Protein AF-A0AA38CPW0-F1 (afdb_monomer)

Structure (mmCIF, N/CA/C/O backbone):
data_AF-A0AA38CPW0-F1
#
_entry.id   AF-A0AA38CPW0-F1
#
loop_
_atom_site.group_PDB
_atom_site.id
_atom_site.type_symbol
_atom_site.label_atom_id
_atom_site.label_alt_id
_atom_site.label_comp_id
_atom_site.label_asym_id
_atom_site.label_entity_id
_atom_site.label_seq_id
_atom_site.pdbx_PDB_ins_code
_atom_site.Cartn_x
_atom_site.Cartn_y
_atom_site.Cartn_z
_atom_site.occupancy
_atom_site.B_iso_or_equiv
_atom_site.auth_seq_id
_atom_site.auth_comp_id
_atom_site.auth_asym_id
_atom_site.auth_atom_id
_atom_site.pdbx_PDB_model_num
ATOM 1 N N . PHE A 1 1 ? 14.739 30.170 -10.663 1.00 40.91 1 PHE A N 1
ATOM 2 C CA . PHE A 1 1 ? 13.780 29.071 -10.875 1.00 40.91 1 PHE A CA 1
ATOM 3 C C . PHE A 1 1 ? 12.393 29.643 -10.679 1.00 40.91 1 PHE A C 1
ATOM 5 O O . PHE A 1 1 ? 12.121 30.150 -9.601 1.00 40.91 1 PHE A O 1
ATOM 12 N N . ILE A 1 2 ? 11.573 29.658 -11.727 1.00 40.62 2 ILE A N 1
ATOM 13 C CA . ILE A 1 2 ? 10.147 29.972 -11.606 1.00 40.62 2 ILE A CA 1
ATOM 14 C C . ILE A 1 2 ? 9.480 28.642 -11.232 1.00 40.62 2 ILE A C 1
ATOM 16 O O . ILE A 1 2 ? 9.666 27.679 -11.981 1.00 40.62 2 ILE A O 1
ATOM 20 N N . PRO A 1 3 ? 8.814 28.525 -10.072 1.00 37.69 3 PRO A N 1
ATOM 21 C CA . PRO A 1 3 ? 8.118 27.295 -9.720 1.00 37.69 3 P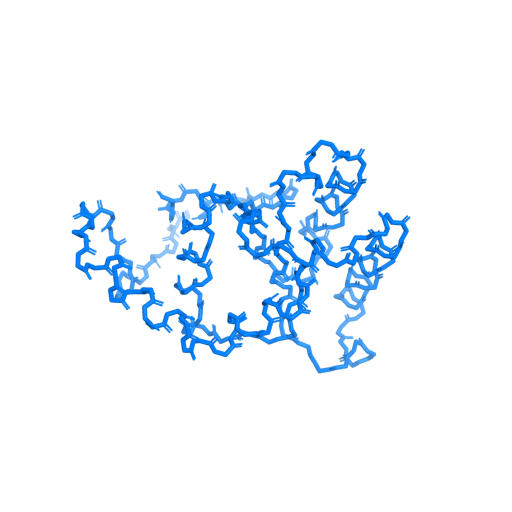RO A CA 1
ATOM 22 C C . PRO A 1 3 ? 6.971 27.059 -10.721 1.00 37.69 3 PRO A C 1
ATOM 24 O O . PRO A 1 3 ? 6.306 28.024 -11.106 1.00 37.69 3 PRO A O 1
ATOM 27 N N . PRO A 1 4 ? 6.752 25.818 -11.194 1.00 54.62 4 PRO A N 1
ATOM 28 C CA . PRO A 1 4 ? 5.624 25.515 -12.069 1.00 54.62 4 PRO A CA 1
ATOM 29 C C . PRO A 1 4 ? 4.301 25.773 -11.334 1.00 54.62 4 PRO A C 1
ATOM 31 O O . PRO A 1 4 ? 4.177 25.460 -10.152 1.00 54.62 4 PRO A O 1
ATOM 34 N N . GLY A 1 5 ? 3.332 26.372 -12.030 1.00 40.75 5 GLY A N 1
ATOM 35 C CA . GLY A 1 5 ? 2.001 26.648 -11.488 1.00 40.75 5 GLY A CA 1
ATOM 36 C C . GLY A 1 5 ? 1.147 25.383 -11.390 1.00 40.75 5 GLY A C 1
ATOM 37 O O . GLY A 1 5 ? 1.218 24.517 -12.261 1.00 40.75 5 GLY A O 1
ATOM 38 N N . MET A 1 6 ? 0.347 25.293 -10.328 1.00 49.88 6 MET A N 1
ATOM 39 C CA . MET A 1 6 ? -0.735 24.317 -10.185 1.00 49.88 6 MET A CA 1
ATOM 40 C C . MET A 1 6 ? -1.950 24.782 -11.002 1.00 49.88 6 MET A C 1
ATOM 42 O O . MET A 1 6 ? -2.280 25.967 -11.002 1.00 49.88 6 MET A O 1
ATOM 46 N N . ASP A 1 7 ? -2.603 23.858 -11.709 1.00 43.78 7 ASP A N 1
ATOM 47 C CA . ASP A 1 7 ? -3.906 24.099 -12.333 1.00 43.78 7 ASP A CA 1
ATOM 48 C C . ASP A 1 7 ? -4.992 23.890 -11.264 1.00 43.78 7 ASP A C 1
ATOM 50 O O . ASP A 1 7 ? -5.238 22.768 -10.821 1.00 43.78 7 ASP A O 1
ATOM 54 N N . PHE A 1 8 ? -5.594 24.987 -10.797 1.00 41.44 8 PHE A N 1
ATOM 55 C CA . PHE A 1 8 ? -6.550 25.008 -9.681 1.00 41.44 8 PHE A CA 1
ATOM 56 C C . PHE A 1 8 ? -7.961 24.550 -10.063 1.00 41.44 8 PHE A C 1
ATOM 58 O O . PHE A 1 8 ? -8.867 24.620 -9.238 1.00 41.44 8 PHE A O 1
ATOM 65 N N . SER A 1 9 ? -8.166 24.057 -11.284 1.00 40.88 9 SER A N 1
ATOM 66 C CA . SER A 1 9 ? -9.498 23.686 -11.770 1.00 40.88 9 SER A CA 1
ATOM 67 C C . SER A 1 9 ? -10.167 22.564 -10.953 1.00 40.88 9 SER A C 1
ATOM 69 O O . SER A 1 9 ? -11.385 22.439 -11.002 1.00 40.88 9 SER A O 1
ATOM 71 N N . ASN A 1 10 ? -9.395 21.785 -10.176 1.00 40.31 10 ASN A N 1
ATOM 72 C CA . ASN A 1 10 ? -9.883 20.649 -9.377 1.00 40.31 10 ASN A CA 1
ATOM 73 C C . ASN A 1 10 ? -9.470 20.687 -7.889 1.00 40.31 10 ASN A C 1
ATOM 75 O O . ASN A 1 10 ? -9.668 19.700 -7.182 1.00 40.31 10 ASN A O 1
ATOM 79 N N . VAL A 1 11 ? -8.867 21.781 -7.407 1.00 31.88 11 VAL A N 1
ATOM 80 C CA . VAL A 1 11 ? -8.465 21.902 -5.995 1.00 31.88 11 VAL A CA 1
ATOM 81 C C . VAL A 1 11 ? -9.640 22.474 -5.211 1.00 31.88 11 VAL A C 1
ATOM 83 O O . VAL A 1 11 ? -9.886 23.679 -5.236 1.00 31.88 11 VAL A O 1
ATOM 86 N N . ILE A 1 12 ? -10.374 21.606 -4.518 1.00 38.75 12 ILE A N 1
ATOM 87 C CA . ILE A 1 12 ? -11.341 22.038 -3.510 1.00 38.75 12 ILE A CA 1
ATOM 88 C C . ILE A 1 12 ? -10.522 22.440 -2.284 1.00 38.75 12 ILE A C 1
ATOM 90 O O . ILE A 1 12 ? -10.007 21.592 -1.560 1.00 38.75 12 ILE A O 1
ATOM 94 N N . VAL A 1 13 ? -10.349 23.750 -2.098 1.00 33.50 13 VAL A N 1
ATOM 95 C CA . VAL A 1 13 ? -9.889 24.314 -0.826 1.00 33.50 13 VAL A CA 1
ATOM 96 C C . VAL A 1 13 ? -10.881 23.868 0.241 1.00 33.50 13 VAL A C 1
ATOM 98 O O . VAL A 1 13 ? -12.088 23.918 0.011 1.00 33.50 13 VAL A O 1
ATOM 101 N N . GLN A 1 14 ? -10.360 23.406 1.375 1.00 41.12 14 GLN A N 1
ATOM 102 C CA . GLN A 1 14 ? -11.123 22.989 2.544 1.00 41.12 14 GLN A CA 1
ATOM 103 C C . GLN A 1 14 ? -11.942 24.172 3.094 1.00 41.12 14 GLN A C 1
ATOM 105 O O . GLN A 1 14 ? -11.543 24.848 4.037 1.00 41.12 14 GLN A O 1
ATOM 110 N N . GLU A 1 15 ? -13.084 24.454 2.476 1.00 33.22 15 GLU A N 1
ATOM 111 C CA . GLU A 1 15 ? -14.210 25.095 3.142 1.00 33.22 15 GLU A CA 1
ATOM 112 C C . GLU A 1 15 ? -14.914 24.022 3.977 1.00 33.22 15 GLU A C 1
ATOM 114 O O . GLU A 1 15 ? -14.880 22.841 3.626 1.00 33.22 15 GLU A O 1
ATOM 119 N N . GLU A 1 16 ? -15.478 24.410 5.121 1.00 37.16 16 GLU A N 1
ATOM 120 C CA . GLU A 1 16 ? -16.211 23.522 6.028 1.00 37.16 16 GLU A CA 1
ATOM 121 C C . GLU A 1 16 ? -17.257 22.705 5.250 1.00 37.16 16 GLU A C 1
ATOM 123 O O . GLU A 1 16 ? -18.357 23.178 4.976 1.00 37.16 16 GLU A O 1
ATOM 128 N N . SER A 1 17 ? -16.896 21.474 4.872 1.00 41.66 17 SER A N 1
ATOM 129 C CA . SER A 1 17 ? -17.772 20.556 4.149 1.00 41.66 17 SER A CA 1
ATOM 130 C C . SER A 1 17 ? -19.011 20.310 4.993 1.00 41.66 17 SER A C 1
ATOM 132 O O . SER A 1 17 ? -18.904 19.828 6.128 1.00 41.66 17 SER A O 1
ATOM 134 N N . THR A 1 18 ? -20.177 20.639 4.454 1.00 46.09 18 THR A N 1
ATOM 135 C CA . THR A 1 18 ? -21.438 20.422 5.155 1.00 46.09 18 THR A CA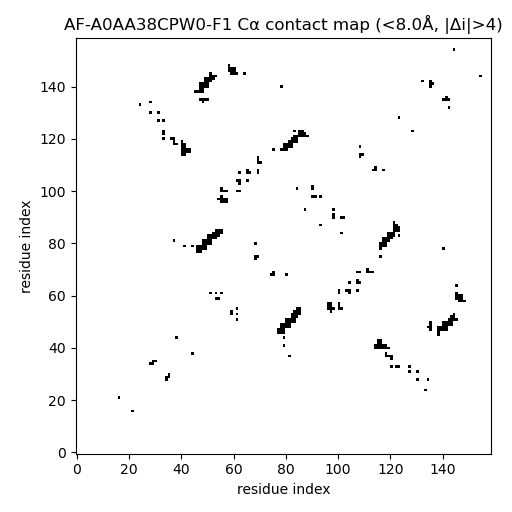 1
ATOM 136 C C . THR A 1 18 ? -21.705 18.915 5.284 1.00 46.09 18 THR A C 1
ATOM 138 O O . THR A 1 18 ? -21.143 18.104 4.542 1.00 46.09 18 THR A O 1
ATOM 141 N N . ASN A 1 19 ? -22.551 18.498 6.235 1.00 53.06 19 ASN A N 1
ATOM 142 C CA . ASN A 1 19 ? -22.924 17.079 6.373 1.00 53.06 19 ASN A CA 1
ATOM 143 C C . ASN A 1 19 ? -23.480 16.496 5.057 1.00 53.06 19 ASN A C 1
ATOM 145 O O . ASN A 1 19 ? -23.219 15.332 4.755 1.00 53.06 19 ASN A O 1
ATOM 149 N N . ASP A 1 20 ? -24.159 17.317 4.251 1.00 53.81 20 ASP A N 1
ATOM 150 C CA . ASP A 1 20 ? -24.732 16.922 2.960 1.00 53.81 20 ASP A CA 1
ATOM 151 C C . ASP A 1 20 ? -23.651 16.619 1.900 1.00 53.81 20 ASP A C 1
ATOM 153 O O . ASP A 1 20 ? -23.812 15.704 1.086 1.00 53.81 20 ASP A O 1
ATOM 157 N N . ASP A 1 21 ? -22.511 17.319 1.927 1.00 56.88 21 ASP A N 1
ATOM 158 C CA . ASP A 1 21 ? -21.386 17.074 1.011 1.00 56.88 21 ASP A CA 1
ATOM 159 C C . ASP A 1 21 ? -20.684 15.745 1.328 1.00 56.88 21 ASP A C 1
ATOM 161 O O . ASP A 1 21 ? -20.323 14.970 0.436 1.00 56.88 21 ASP A O 1
ATOM 165 N N . LEU A 1 22 ? -20.534 15.439 2.620 1.00 55.16 22 LEU A N 1
ATOM 166 C CA . LEU A 1 22 ? -19.932 14.193 3.099 1.00 55.16 22 LEU A CA 1
ATOM 167 C C . LEU A 1 22 ? -20.815 12.973 2.804 1.00 55.16 22 LEU A C 1
ATOM 169 O O . LEU A 1 22 ? -20.280 11.912 2.437 1.00 55.16 22 LEU A O 1
ATOM 173 N N . GLU A 1 23 ? -22.138 13.123 2.937 1.00 58.50 23 GLU A N 1
ATOM 174 C CA . GLU A 1 23 ? -23.129 12.096 2.600 1.00 58.50 23 GLU A CA 1
ATOM 175 C C . GLU A 1 23 ? -23.188 11.837 1.089 1.00 58.50 23 GLU A C 1
ATOM 177 O O . GLU A 1 23 ? -23.074 10.680 0.674 1.00 58.50 23 GLU A O 1
ATOM 182 N N . ASN A 1 24 ? -23.231 12.869 0.244 1.00 60.56 24 ASN A N 1
ATOM 183 C CA . ASN A 1 24 ? -23.197 12.695 -1.215 1.00 60.56 24 ASN A CA 1
ATOM 184 C C . ASN A 1 24 ? -21.893 12.047 -1.699 1.00 60.56 24 ASN A C 1
ATOM 186 O O . ASN A 1 24 ? -21.919 11.082 -2.469 1.00 60.56 24 ASN A O 1
ATOM 190 N N . ALA A 1 25 ? -20.751 12.479 -1.159 1.00 60.06 25 ALA A N 1
ATOM 191 C CA . ALA A 1 25 ? -19.472 11.829 -1.424 1.00 60.06 25 ALA A CA 1
ATOM 192 C C . ALA A 1 25 ? -19.441 10.376 -0.913 1.00 60.06 25 ALA A C 1
ATOM 194 O O . ALA A 1 25 ? -18.559 9.608 -1.281 1.00 60.06 25 ALA A O 1
ATOM 195 N N . SER A 1 26 ? -20.323 9.973 0.015 1.00 60.34 26 SER A N 1
ATOM 196 C CA . SER A 1 26 ? -20.359 8.599 0.554 1.00 60.34 26 SER A CA 1
ATOM 197 C C . SER A 1 26 ? -21.113 7.657 -0.364 1.00 60.34 26 SER A C 1
ATOM 199 O O . SER A 1 26 ? -20.634 6.552 -0.615 1.00 60.34 26 SER A O 1
ATOM 201 N N . ALA A 1 27 ? -22.216 8.141 -0.933 1.00 64.38 27 ALA A N 1
ATOM 202 C CA . ALA A 1 27 ? -22.949 7.441 -1.971 1.00 64.38 27 ALA A CA 1
ATOM 203 C C . ALA A 1 27 ? -22.066 7.243 -3.213 1.00 64.38 27 ALA A C 1
ATOM 205 O O . ALA A 1 27 ? -21.898 6.111 -3.660 1.00 64.38 27 ALA A O 1
ATOM 206 N N . GLN A 1 28 ? -21.400 8.302 -3.690 1.00 66.81 28 GLN A N 1
ATOM 207 C CA . GLN A 1 28 ? -20.500 8.216 -4.850 1.00 66.81 28 GLN A CA 1
ATOM 208 C C . GLN A 1 28 ? -19.317 7.267 -4.623 1.00 66.81 28 GLN A C 1
ATOM 210 O O . GLN A 1 28 ? -18.997 6.458 -5.490 1.00 66.81 28 GLN A O 1
ATOM 215 N N . LEU A 1 29 ? -18.707 7.296 -3.435 1.00 67.81 29 LEU A N 1
ATOM 216 C CA . LEU A 1 29 ? -17.628 6.370 -3.089 1.00 67.81 29 LEU A CA 1
ATOM 217 C C . LEU A 1 29 ? -18.065 4.908 -3.076 1.00 67.81 29 LEU A C 1
ATOM 219 O O . LEU A 1 29 ? -17.298 4.041 -3.492 1.00 67.81 29 LEU A O 1
ATOM 223 N N . SER A 1 30 ? -19.283 4.623 -2.607 1.00 66.00 30 SER A N 1
ATOM 224 C CA . SER A 1 30 ? -19.820 3.259 -2.610 1.00 66.00 30 SER A CA 1
ATOM 225 C C . SER A 1 30 ? -19.984 2.687 -4.023 1.00 66.00 30 SER A C 1
ATOM 227 O O . SER A 1 30 ? -19.899 1.473 -4.201 1.00 66.00 30 SER A O 1
ATOM 229 N N . GLU A 1 31 ? -20.140 3.557 -5.024 1.00 70.75 31 GLU A N 1
ATOM 230 C CA . GLU A 1 31 ? -20.249 3.197 -6.439 1.00 70.75 31 GLU A CA 1
ATOM 231 C C . GLU A 1 31 ? -18.894 3.189 -7.170 1.00 70.75 31 GLU A C 1
ATOM 233 O O . GLU A 1 31 ? -18.808 2.709 -8.303 1.00 70.75 31 GLU A O 1
ATOM 238 N N . SER A 1 32 ? -17.820 3.676 -6.536 1.00 79.06 32 SER A N 1
ATOM 239 C CA . SER A 1 32 ? -16.483 3.716 -7.129 1.00 79.06 32 SER A CA 1
ATOM 240 C C . SER A 1 32 ? -15.919 2.294 -7.288 1.00 79.06 32 SER A C 1
ATOM 242 O O . SER A 1 32 ? -15.739 1.582 -6.291 1.00 79.06 32 SER A O 1
ATOM 244 N N . PRO A 1 33 ? -15.568 1.850 -8.513 1.00 82.25 33 PRO A N 1
ATOM 245 C CA . PRO A 1 33 ? -14.997 0.519 -8.738 1.00 82.25 33 PRO A CA 1
ATOM 246 C C . PRO A 1 33 ? -13.717 0.273 -7.930 1.00 82.25 33 PRO A C 1
ATOM 248 O O . PRO A 1 33 ? -13.480 -0.838 -7.456 1.00 82.25 33 PRO A O 1
ATOM 251 N N . LEU A 1 34 ? -12.923 1.328 -7.713 1.00 85.75 34 LEU A N 1
ATOM 252 C CA . LEU A 1 34 ? -11.702 1.275 -6.916 1.00 85.75 34 LEU A CA 1
ATOM 253 C C . LEU A 1 34 ? -11.987 0.926 -5.451 1.00 85.75 34 LEU A C 1
ATOM 255 O O . LEU A 1 34 ? -11.204 0.213 -4.817 1.00 85.75 34 LEU A O 1
ATOM 259 N N . TRP A 1 35 ? -13.103 1.413 -4.905 1.00 85.38 35 TRP A N 1
ATOM 260 C CA . TRP A 1 35 ? -13.499 1.087 -3.543 1.00 85.38 35 TRP A CA 1
ATOM 261 C C . TRP A 1 35 ? -13.871 -0.388 -3.429 1.00 85.38 35 TRP A C 1
ATOM 263 O O . TRP A 1 35 ? -13.339 -1.077 -2.564 1.00 85.38 35 TRP A O 1
ATOM 273 N N . GLY A 1 36 ? -14.663 -0.911 -4.369 1.00 86.62 36 GLY A N 1
ATOM 274 C CA . GLY A 1 36 ? -14.971 -2.343 -4.442 1.00 86.62 36 GLY A CA 1
ATOM 275 C C . GLY A 1 36 ? -13.718 -3.225 -4.523 1.00 86.62 36 GLY A C 1
ATOM 276 O O . GLY A 1 36 ? -13.599 -4.201 -3.778 1.00 86.62 36 GLY A O 1
ATOM 277 N N . GLU A 1 37 ? -12.746 -2.850 -5.362 1.00 87.69 37 GLU A N 1
ATOM 278 C CA . GLU A 1 37 ? -11.445 -3.528 -5.423 1.00 87.69 37 GLU A CA 1
ATOM 279 C C . GLU A 1 37 ? -10.669 -3.423 -4.110 1.00 87.69 37 GLU A C 1
ATOM 281 O O . GLU A 1 37 ? -10.046 -4.385 -3.692 1.00 87.69 37 GLU A O 1
ATOM 286 N N . THR A 1 38 ? -10.694 -2.277 -3.434 1.00 87.81 38 THR A N 1
ATOM 287 C CA . THR A 1 38 ? -9.984 -2.092 -2.160 1.00 87.81 38 THR A CA 1
ATOM 288 C C . THR A 1 38 ? -10.580 -2.972 -1.063 1.00 87.81 38 THR A C 1
ATOM 290 O O . THR A 1 38 ? -9.843 -3.631 -0.328 1.00 87.81 38 THR A O 1
ATOM 293 N N . LEU A 1 39 ? -11.910 -3.028 -0.977 1.00 88.88 39 LEU A N 1
ATOM 294 C CA . LEU A 1 39 ? -12.631 -3.800 0.033 1.00 88.88 39 LEU A CA 1
ATOM 295 C C . LEU A 1 39 ? -12.370 -5.306 -0.082 1.00 88.88 39 LEU A C 1
ATOM 297 O O . LEU A 1 39 ? -12.336 -5.985 0.939 1.00 88.88 39 LEU A O 1
ATOM 301 N N . CYS A 1 40 ? -12.132 -5.835 -1.288 1.00 91.00 40 CYS A N 1
ATOM 302 C CA . CYS A 1 40 ? -11.900 -7.272 -1.470 1.00 91.00 40 CYS A CA 1
ATOM 303 C C . CYS A 1 40 ? -10.585 -7.768 -0.839 1.00 91.00 40 CYS A C 1
ATOM 305 O O . CYS A 1 40 ? -10.436 -8.966 -0.600 1.00 91.00 40 CYS A O 1
ATOM 307 N N . PHE A 1 41 ? -9.654 -6.859 -0.526 1.00 93.75 41 PHE A N 1
ATOM 308 C CA . PHE A 1 41 ? -8.411 -7.181 0.177 1.00 93.75 41 PHE A CA 1
ATOM 309 C C . PHE A 1 41 ? -8.544 -7.180 1.701 1.00 93.75 41 PHE A C 1
ATOM 311 O O . PHE A 1 41 ? -7.648 -7.700 2.365 1.00 93.75 41 PHE A O 1
ATOM 318 N N . LEU A 1 42 ? -9.581 -6.553 2.266 1.00 94.19 42 LEU A N 1
ATOM 319 C CA . LEU A 1 42 ? -9.624 -6.184 3.681 1.00 94.19 42 LEU A CA 1
ATOM 320 C C . LEU A 1 42 ? -10.640 -7.026 4.459 1.00 94.19 42 LEU A C 1
ATOM 322 O O . LEU A 1 42 ? -11.818 -7.076 4.124 1.00 94.19 42 LEU A O 1
ATOM 326 N N . ASN A 1 43 ? -10.199 -7.619 5.570 1.00 94.88 43 ASN A N 1
ATOM 327 C CA . ASN A 1 43 ? -11.067 -8.391 6.465 1.00 94.88 43 ASN A CA 1
ATOM 328 C C . ASN A 1 43 ? -11.971 -7.493 7.321 1.00 94.88 43 ASN A C 1
ATOM 330 O O . ASN A 1 43 ? -13.071 -7.890 7.696 1.00 94.88 43 ASN A O 1
ATOM 334 N N . ASN A 1 44 ? -11.491 -6.301 7.685 1.00 92.06 44 ASN A N 1
ATOM 335 C CA . ASN A 1 44 ? -12.245 -5.338 8.481 1.00 92.06 44 ASN A CA 1
ATOM 336 C C . ASN A 1 44 ? -12.108 -3.944 7.875 1.00 92.06 44 ASN A C 1
ATOM 338 O O . ASN A 1 44 ? -11.126 -3.243 8.106 1.00 92.06 44 ASN A O 1
ATOM 342 N N . THR A 1 45 ? -13.124 -3.542 7.125 1.00 89.62 45 THR A N 1
ATOM 343 C CA . THR A 1 45 ? -13.169 -2.289 6.366 1.00 89.62 45 THR A CA 1
ATOM 344 C C . THR A 1 45 ? -13.500 -1.077 7.241 1.00 89.62 45 THR A C 1
ATOM 346 O O . THR A 1 45 ? -13.425 0.051 6.770 1.00 89.62 45 THR A O 1
ATOM 349 N N . SER A 1 46 ? -13.844 -1.298 8.515 1.00 88.69 46 SER A N 1
ATOM 350 C CA . SER A 1 46 ? -14.143 -0.242 9.489 1.00 88.69 46 SER A CA 1
ATOM 351 C C . SER A 1 46 ? -12.898 0.309 10.186 1.00 88.69 46 SER A C 1
ATOM 353 O O . SER A 1 46 ? -12.998 1.314 10.889 1.00 88.69 46 SER A O 1
ATOM 355 N N . LYS A 1 47 ? -11.737 -0.349 10.050 1.00 92.25 47 LYS A N 1
ATOM 356 C CA . LYS A 1 47 ? -10.465 0.189 10.553 1.00 92.25 47 LYS A CA 1
ATOM 357 C C . LYS A 1 47 ? -10.039 1.406 9.719 1.00 92.25 47 LYS A C 1
ATOM 359 O O . LYS A 1 47 ? -10.282 1.397 8.506 1.00 92.25 47 LYS A O 1
ATOM 364 N N . PRO A 1 48 ? -9.360 2.400 10.317 1.00 92.69 48 PRO A N 1
ATOM 365 C CA . PRO A 1 48 ? -8.787 3.490 9.546 1.00 92.69 48 PRO A CA 1
ATOM 366 C C . PRO A 1 48 ? -7.765 2.988 8.520 1.00 92.69 48 PRO A C 1
ATOM 368 O O . PRO A 1 48 ? -7.155 1.925 8.670 1.00 92.69 48 PRO A O 1
ATOM 371 N N . ILE A 1 49 ? -7.647 3.718 7.409 1.00 92.62 49 ILE A N 1
ATOM 372 C CA . ILE A 1 49 ? -6.759 3.366 6.299 1.00 92.62 49 ILE A CA 1
ATOM 373 C C . ILE A 1 49 ? -5.546 4.290 6.298 1.00 92.62 49 ILE A C 1
ATOM 375 O O . ILE A 1 49 ? -5.648 5.499 6.093 1.00 92.62 49 ILE A O 1
ATOM 379 N N . ILE A 1 50 ? -4.365 3.704 6.442 1.00 93.62 50 ILE A N 1
ATOM 380 C CA . ILE A 1 50 ? -3.113 4.367 6.099 1.00 93.62 50 ILE A CA 1
ATOM 381 C C . ILE A 1 50 ? -2.975 4.305 4.581 1.00 93.62 50 ILE A C 1
ATOM 383 O O . ILE A 1 50 ? -2.826 3.226 4.011 1.00 93.62 50 ILE A O 1
ATOM 387 N N . LEU A 1 51 ? -3.035 5.451 3.916 1.00 92.75 51 LEU A N 1
ATOM 388 C CA . LEU A 1 51 ? -2.976 5.543 2.464 1.00 92.75 51 LEU A CA 1
ATOM 389 C C . LEU A 1 51 ? -1.571 5.931 2.004 1.00 92.75 51 LEU A C 1
ATOM 391 O O . LEU A 1 51 ? -1.012 6.925 2.462 1.00 92.75 51 LEU A O 1
ATOM 395 N N . ALA A 1 52 ? -1.034 5.193 1.035 1.00 92.25 52 ALA A N 1
ATOM 396 C CA . ALA A 1 52 ? 0.175 5.561 0.316 1.00 92.25 52 ALA A CA 1
ATOM 397 C C . ALA A 1 52 ? -0.048 5.479 -1.201 1.00 92.25 52 ALA A C 1
ATOM 399 O O . ALA A 1 52 ? -0.261 4.402 -1.762 1.00 92.25 52 ALA A O 1
ATOM 400 N N . LEU A 1 53 ? 0.033 6.632 -1.866 1.00 90.38 53 LEU A N 1
ATOM 401 C CA . LEU A 1 53 ? -0.131 6.788 -3.312 1.00 90.38 53 LEU A CA 1
ATOM 402 C C . LEU A 1 53 ? 1.211 7.182 -3.933 1.00 90.38 53 LEU A C 1
ATOM 404 O O . LEU A 1 53 ? 1.698 8.294 -3.741 1.00 90.38 53 LEU A O 1
ATOM 408 N N . ALA A 1 54 ? 1.840 6.269 -4.670 1.00 87.94 54 ALA A N 1
ATOM 409 C CA . ALA A 1 54 ? 3.077 6.561 -5.386 1.00 87.94 54 ALA A CA 1
ATOM 410 C C . ALA A 1 54 ? 3.330 5.543 -6.496 1.00 87.94 54 ALA A C 1
ATOM 412 O O . ALA A 1 54 ? 3.013 4.368 -6.360 1.00 87.94 54 ALA A O 1
ATOM 413 N N . ARG A 1 55 ? 4.007 5.950 -7.573 1.00 88.19 55 ARG A N 1
ATOM 414 C CA . ARG A 1 55 ? 4.512 4.980 -8.557 1.00 88.19 55 ARG A CA 1
ATOM 415 C C . ARG A 1 55 ? 5.491 4.001 -7.886 1.00 88.19 55 ARG A C 1
ATOM 417 O O . ARG A 1 55 ? 6.224 4.416 -6.982 1.00 88.19 55 ARG A O 1
ATOM 424 N N . PRO A 1 56 ? 5.559 2.740 -8.347 1.00 87.62 56 PRO A N 1
ATOM 425 C CA . PRO A 1 56 ? 6.519 1.766 -7.854 1.00 87.62 56 PRO A CA 1
ATOM 426 C C . PRO A 1 56 ? 7.893 2.130 -8.419 1.00 87.62 56 PRO A C 1
ATOM 428 O O . PRO A 1 56 ? 8.311 1.654 -9.470 1.00 87.62 56 PRO A O 1
ATOM 431 N N . ASP A 1 57 ? 8.571 3.051 -7.747 1.00 89.25 57 ASP A N 1
ATOM 432 C CA . ASP A 1 57 ? 9.889 3.563 -8.105 1.00 89.25 57 ASP A CA 1
ATOM 433 C C . ASP A 1 57 ? 10.827 3.371 -6.904 1.00 89.25 57 ASP A C 1
ATOM 435 O O . ASP A 1 57 ? 10.419 3.672 -5.782 1.00 89.25 57 ASP A O 1
ATOM 439 N N . PRO A 1 58 ? 12.073 2.897 -7.088 1.00 83.88 58 PRO A N 1
ATOM 440 C CA . PRO A 1 58 ? 13.017 2.706 -5.986 1.00 83.88 58 PRO A CA 1
ATOM 441 C C . PRO A 1 58 ? 13.295 3.958 -5.136 1.00 83.88 58 PRO A C 1
ATOM 443 O O . PRO A 1 58 ? 13.719 3.826 -3.992 1.00 83.88 58 PRO A O 1
ATOM 446 N N . LYS A 1 59 ? 13.074 5.167 -5.671 1.00 81.25 59 LYS A N 1
ATOM 447 C CA . LYS A 1 59 ? 13.208 6.442 -4.941 1.00 81.25 59 LYS A CA 1
ATOM 448 C C . LYS A 1 59 ? 12.040 6.703 -3.983 1.00 81.25 59 LYS A C 1
ATOM 450 O O . LYS A 1 59 ? 12.135 7.563 -3.104 1.00 81.25 59 LYS A O 1
ATOM 455 N N . LYS A 1 60 ? 10.926 5.992 -4.162 1.00 80.38 60 LYS A N 1
ATOM 456 C CA . LYS A 1 60 ? 9.773 5.991 -3.262 1.00 80.38 60 LYS A CA 1
ATOM 457 C C . LYS A 1 60 ? 9.971 4.833 -2.278 1.00 80.38 60 LYS A C 1
ATOM 459 O O . LYS A 1 60 ? 10.072 3.682 -2.692 1.00 80.38 60 LYS A O 1
ATOM 464 N N . ASN A 1 61 ? 10.031 5.092 -0.970 1.00 81.69 61 ASN A N 1
ATOM 465 C CA . ASN A 1 61 ? 10.355 4.046 0.013 1.00 81.69 61 ASN A CA 1
ATOM 466 C C . ASN A 1 61 ? 9.148 3.173 0.383 1.00 81.69 61 ASN A C 1
ATOM 468 O O . ASN A 1 61 ? 8.893 2.916 1.562 1.00 81.69 61 ASN A O 1
ATOM 472 N N . MET A 1 62 ? 8.401 2.686 -0.608 1.00 88.94 62 MET A N 1
ATOM 473 C CA . MET A 1 62 ? 7.186 1.911 -0.353 1.00 88.94 62 MET A CA 1
ATOM 474 C C . MET A 1 62 ? 7.482 0.619 0.414 1.00 88.94 62 MET A C 1
ATOM 476 O O . MET A 1 62 ? 6.769 0.247 1.341 1.00 88.94 62 MET A O 1
ATOM 480 N N . THR A 1 63 ? 8.610 -0.025 0.112 1.00 92.94 63 THR A N 1
ATOM 481 C CA . THR A 1 63 ? 9.064 -1.221 0.831 1.00 92.94 63 THR A CA 1
ATOM 482 C C . THR A 1 63 ? 9.331 -0.956 2.311 1.00 92.94 63 THR A C 1
ATOM 484 O O . THR A 1 63 ? 9.100 -1.830 3.140 1.00 92.94 63 THR A O 1
ATOM 487 N N . THR A 1 64 ? 9.813 0.240 2.661 1.00 92.31 64 THR A N 1
ATOM 488 C CA . THR A 1 64 ? 10.087 0.606 4.057 1.00 92.31 64 THR A CA 1
ATOM 489 C C . THR A 1 64 ? 8.791 0.816 4.826 1.00 92.31 64 THR A C 1
ATOM 491 O O . THR A 1 64 ? 8.693 0.353 5.958 1.00 92.31 64 THR A O 1
ATOM 494 N N . LEU A 1 65 ? 7.783 1.436 4.202 1.00 93.31 65 LEU A N 1
ATOM 495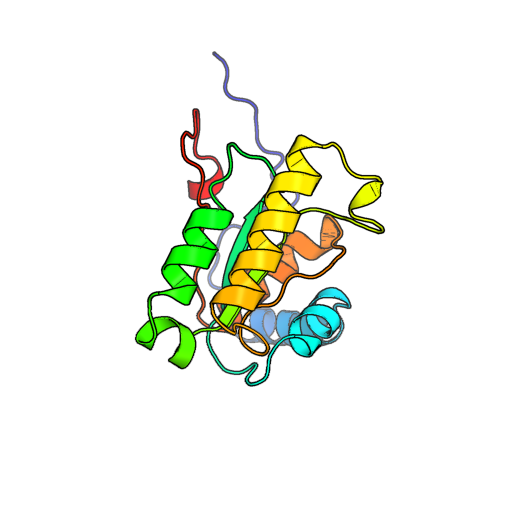 C CA . LEU A 1 65 ? 6.456 1.587 4.799 1.00 93.31 65 LEU A CA 1
ATOM 496 C C . LEU A 1 65 ? 5.830 0.223 5.112 1.00 93.31 65 LEU A C 1
ATOM 498 O O . LEU A 1 65 ? 5.427 -0.019 6.245 1.00 93.31 65 LEU A O 1
ATOM 502 N N . VAL A 1 66 ? 5.819 -0.691 4.137 1.00 96.19 66 VAL A N 1
ATOM 503 C CA . VAL A 1 66 ? 5.255 -2.039 4.324 1.00 96.19 66 VAL A CA 1
ATOM 504 C C . VAL A 1 66 ? 6.014 -2.808 5.402 1.00 96.19 66 VAL A C 1
ATOM 506 O O . VAL A 1 66 ? 5.404 -3.481 6.227 1.00 96.19 66 VAL A O 1
ATOM 509 N N . LYS A 1 67 ? 7.344 -2.671 5.447 1.00 95.94 67 LYS A N 1
ATOM 510 C CA . LYS A 1 67 ? 8.166 -3.269 6.501 1.00 95.94 67 LYS A CA 1
ATOM 511 C C . LYS A 1 67 ? 7.805 -2.723 7.888 1.00 95.94 67 LYS A C 1
ATOM 513 O O . LYS A 1 67 ? 7.582 -3.508 8.801 1.00 95.94 67 LYS A O 1
ATOM 518 N N . ALA A 1 68 ? 7.722 -1.401 8.037 1.00 94.19 68 ALA A N 1
ATOM 519 C CA . ALA A 1 68 ? 7.385 -0.759 9.306 1.00 94.19 68 ALA A CA 1
ATOM 520 C C . ALA A 1 68 ? 5.972 -1.134 9.783 1.00 94.19 68 ALA A C 1
ATOM 522 O O . ALA A 1 68 ? 5.774 -1.418 10.964 1.00 94.19 68 ALA A O 1
ATOM 523 N N . PHE A 1 69 ? 5.008 -1.195 8.858 1.00 95.62 69 PHE A N 1
ATOM 524 C CA . PHE A 1 69 ? 3.659 -1.679 9.142 1.00 95.62 69 PHE A CA 1
ATOM 525 C C . PHE A 1 69 ? 3.679 -3.146 9.592 1.00 95.62 69 PHE A C 1
ATOM 527 O O . PHE A 1 69 ? 3.138 -3.477 10.645 1.00 95.62 69 PHE A O 1
ATOM 534 N N . GLY A 1 70 ? 4.385 -4.004 8.850 1.00 96.00 70 GLY A N 1
ATOM 535 C CA . GLY A 1 70 ? 4.512 -5.433 9.134 1.00 96.00 70 GLY A CA 1
ATOM 536 C C . GLY A 1 70 ? 5.158 -5.763 10.481 1.00 96.00 70 GLY A C 1
ATOM 537 O O . GLY A 1 70 ? 4.762 -6.725 11.139 1.00 96.00 70 GLY A O 1
ATOM 538 N N . GLU A 1 71 ? 6.122 -4.950 10.917 1.00 96.31 71 GLU A N 1
ATOM 539 C CA . GLU A 1 71 ? 6.839 -5.115 12.188 1.00 96.31 71 GLU A CA 1
ATOM 540 C C . GLU A 1 71 ? 6.044 -4.595 13.399 1.00 96.31 71 GLU A C 1
ATOM 542 O O . GLU A 1 71 ? 6.279 -5.025 14.531 1.00 96.31 71 GLU A O 1
ATOM 547 N N . CYS A 1 72 ? 5.066 -3.709 13.189 1.00 94.88 72 CYS A N 1
ATOM 548 C CA . CYS A 1 72 ? 4.285 -3.107 14.264 1.00 94.88 72 CYS A CA 1
ATOM 549 C C . CYS A 1 72 ? 2.930 -3.806 14.458 1.00 94.88 72 CYS A C 1
ATOM 551 O O . CYS A 1 72 ? 1.900 -3.368 13.950 1.00 94.88 72 CYS A O 1
ATOM 553 N N . ASN A 1 73 ? 2.893 -4.848 15.296 1.00 92.56 73 ASN A N 1
ATOM 554 C CA . ASN A 1 73 ? 1.654 -5.579 15.617 1.00 92.56 73 ASN A CA 1
ATOM 555 C C . ASN A 1 73 ? 0.513 -4.692 16.137 1.00 92.56 73 ASN A C 1
ATOM 557 O O . ASN A 1 73 ? -0.657 -5.013 15.940 1.00 92.56 73 ASN A O 1
ATOM 561 N N .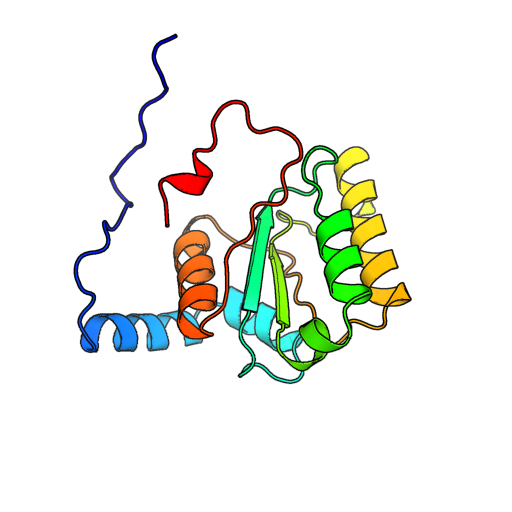 LYS A 1 74 ? 0.835 -3.594 16.831 1.00 92.81 74 LYS A N 1
ATOM 562 C CA . LYS A 1 74 ? -0.177 -2.637 17.290 1.00 92.81 74 LYS A CA 1
ATOM 563 C C . LYS A 1 74 ? -0.833 -1.929 16.103 1.00 92.81 74 LYS A C 1
ATOM 565 O O . LYS A 1 74 ? -2.048 -1.792 16.104 1.00 92.81 74 LYS A O 1
ATOM 570 N N . LEU A 1 75 ? -0.045 -1.531 15.104 1.00 90.88 75 LEU A N 1
ATOM 571 C CA . LEU A 1 75 ? -0.540 -0.837 13.918 1.00 90.88 75 LEU A CA 1
ATOM 572 C C . LEU A 1 75 ? -1.415 -1.761 13.067 1.00 90.88 75 LEU A C 1
ATOM 574 O O . LEU A 1 75 ? -2.549 -1.405 12.792 1.00 90.88 75 LEU A O 1
ATOM 578 N N . LYS A 1 76 ? -0.962 -2.993 12.795 1.00 92.56 76 LYS A N 1
ATOM 579 C CA . LYS A 1 76 ? -1.743 -4.023 12.075 1.00 92.56 76 LYS A CA 1
ATOM 580 C C . LYS A 1 76 ? -3.129 -4.286 12.680 1.00 92.56 76 LYS A C 1
ATOM 582 O O . LYS A 1 76 ? -4.144 -4.441 12.001 1.00 92.56 76 LYS A O 1
ATOM 587 N N . LYS A 1 77 ? -3.194 -4.307 14.015 1.00 92.50 77 LYS A N 1
ATOM 588 C CA . LYS A 1 77 ? -4.452 -4.531 14.740 1.00 92.50 77 LYS A CA 1
ATOM 589 C C . LYS A 1 77 ? -5.421 -3.360 14.636 1.00 92.50 77 LYS A C 1
ATOM 591 O O . LYS A 1 77 ? -6.624 -3.604 14.646 1.00 92.50 77 LYS A O 1
ATOM 596 N N . LEU A 1 78 ? -4.912 -2.134 14.577 1.00 93.12 78 LEU A N 1
ATOM 597 C CA . LEU A 1 78 ? -5.727 -0.921 14.616 1.00 93.12 78 LEU A CA 1
ATOM 598 C C . LEU A 1 78 ? -6.099 -0.423 13.221 1.00 93.12 78 LEU A C 1
ATOM 600 O O . LEU A 1 78 ? -7.212 0.048 13.043 1.00 93.12 78 LEU A O 1
ATOM 604 N N . GLU A 1 79 ? -5.211 -0.603 12.248 1.00 95.25 79 GLU A N 1
ATOM 605 C CA . GLU A 1 79 ? -5.247 0.081 10.959 1.00 95.25 79 GLU A CA 1
ATOM 606 C C . GLU A 1 79 ? -5.167 -0.904 9.790 1.00 95.25 79 GLU A C 1
ATOM 608 O O . GLU A 1 79 ? -4.595 -1.990 9.912 1.00 95.25 79 GLU A O 1
ATOM 613 N N . ASN A 1 80 ? -5.698 -0.494 8.642 1.00 96.50 80 ASN A N 1
ATOM 614 C CA . ASN A 1 80 ? -5.425 -1.098 7.341 1.00 96.50 80 ASN A CA 1
ATOM 615 C C . ASN A 1 80 ? -4.380 -0.264 6.588 1.00 96.50 80 ASN A C 1
ATOM 617 O O . ASN A 1 80 ? -4.192 0.920 6.865 1.00 96.50 80 ASN A O 1
ATOM 621 N N . LEU A 1 81 ? -3.732 -0.856 5.587 1.00 96.12 81 LEU A N 1
ATOM 622 C CA . LEU A 1 81 ? -2.788 -0.160 4.710 1.00 96.12 81 LEU A CA 1
ATOM 623 C C . LEU A 1 81 ? -3.252 -0.258 3.253 1.00 96.12 81 LEU A C 1
ATOM 625 O O . LEU A 1 81 ? -3.413 -1.349 2.721 1.00 96.12 81 LEU A O 1
ATOM 629 N N . MET A 1 82 ? -3.429 0.877 2.583 1.00 95.31 82 MET A N 1
ATOM 630 C CA . MET A 1 82 ? -3.804 0.947 1.171 1.00 95.31 82 MET A CA 1
ATOM 631 C C . MET A 1 82 ? -2.643 1.495 0.343 1.00 95.31 82 MET A C 1
ATOM 633 O O . MET A 1 82 ? -2.163 2.604 0.572 1.00 95.31 82 MET A O 1
ATOM 637 N N . LEU A 1 83 ? -2.195 0.708 -0.632 1.00 95.31 83 LEU A N 1
ATOM 638 C CA . LEU A 1 83 ? -1.032 0.981 -1.469 1.00 95.31 83 LEU A CA 1
ATOM 639 C C . LEU A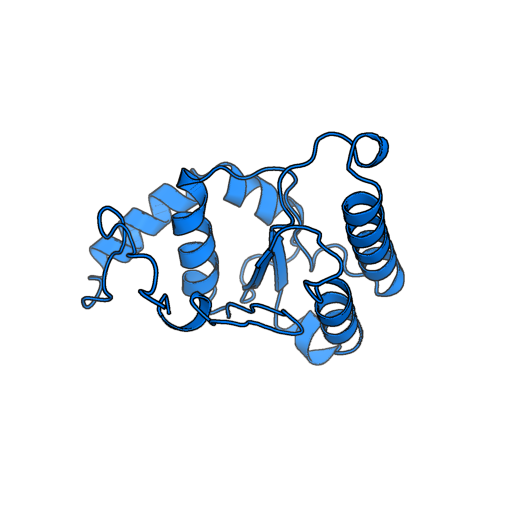 1 83 ? -1.463 1.166 -2.927 1.00 95.31 83 LEU A C 1
ATOM 641 O O . LEU A 1 83 ? -1.604 0.193 -3.671 1.00 95.31 83 LEU A O 1
ATOM 645 N N . ILE A 1 84 ? -1.614 2.413 -3.370 1.00 93.31 84 ILE A N 1
ATOM 646 C CA . ILE A 1 84 ? -1.847 2.710 -4.787 1.00 93.31 84 ILE A CA 1
ATOM 647 C C . ILE A 1 84 ? -0.495 2.859 -5.487 1.00 93.31 84 ILE A C 1
ATOM 649 O O . ILE A 1 84 ? 0.157 3.904 -5.431 1.00 93.31 84 ILE A O 1
ATOM 653 N N . MET A 1 85 ? -0.061 1.771 -6.130 1.00 91.94 85 MET A N 1
ATOM 654 C CA . MET A 1 85 ? 1.285 1.606 -6.691 1.00 91.94 85 MET A CA 1
ATOM 655 C C . MET A 1 85 ? 1.318 1.646 -8.221 1.00 91.94 85 MET A C 1
ATOM 657 O O . MET A 1 85 ? 1.894 0.764 -8.862 1.00 91.94 85 MET A O 1
ATOM 661 N N . GLY A 1 86 ? 0.711 2.671 -8.821 1.00 88.31 86 GLY A N 1
ATOM 662 C CA . GLY A 1 86 ? 0.583 2.754 -10.278 1.00 88.31 86 GLY A CA 1
ATOM 663 C C . GLY A 1 86 ? -0.324 1.665 -10.867 1.00 88.31 86 GLY A C 1
ATOM 664 O O . GLY A 1 86 ? -0.888 0.847 -10.142 1.00 88.31 86 GLY A O 1
ATOM 665 N N . ASN A 1 87 ? -0.455 1.667 -12.194 1.00 92.00 87 ASN A N 1
ATOM 666 C CA . ASN A 1 87 ? -1.293 0.709 -12.913 1.00 92.00 87 ASN A CA 1
ATOM 667 C C . ASN A 1 87 ? -0.462 -0.470 -13.421 1.00 92.00 87 ASN A C 1
ATOM 669 O O . ASN A 1 87 ? 0.662 -0.275 -13.893 1.00 92.00 87 ASN A O 1
ATOM 673 N N . ARG A 1 88 ? -1.014 -1.682 -13.324 1.00 93.75 88 ARG A N 1
ATOM 674 C CA . ARG A 1 88 ? -0.355 -2.910 -13.786 1.00 93.75 88 ARG A CA 1
ATOM 675 C C . ARG A 1 88 ? -1.363 -3.963 -14.234 1.00 93.75 88 ARG A C 1
ATOM 677 O O . ARG A 1 88 ? -2.304 -4.253 -13.505 1.00 93.75 88 ARG A O 1
ATOM 684 N N . ASP A 1 89 ? -1.079 -4.615 -15.352 1.00 94.06 89 ASP A N 1
ATOM 685 C CA . ASP A 1 89 ? -1.781 -5.833 -15.771 1.00 94.06 89 ASP A CA 1
ATOM 686 C C . ASP A 1 89 ? -0.966 -7.068 -15.365 1.00 94.06 89 ASP A C 1
ATOM 688 O O . ASP A 1 89 ? -1.428 -7.913 -14.585 1.00 94.06 89 ASP A O 1
ATOM 692 N N . ASP A 1 90 ? 0.291 -7.080 -15.817 1.00 94.31 90 ASP A N 1
ATOM 693 C CA . ASP A 1 90 ? 1.297 -8.121 -15.624 1.00 94.31 90 ASP A CA 1
ATOM 694 C C . ASP A 1 90 ? 2.611 -7.501 -15.114 1.00 94.31 90 ASP A C 1
ATOM 696 O O . ASP A 1 90 ? 3.097 -6.510 -15.663 1.00 94.31 90 ASP A O 1
ATOM 700 N N . ILE A 1 91 ? 3.178 -8.079 -14.051 1.00 93.56 91 ILE A N 1
ATOM 701 C CA . ILE A 1 91 ? 4.423 -7.612 -13.423 1.00 93.56 91 ILE A CA 1
ATOM 702 C C . ILE A 1 91 ? 5.619 -7.864 -14.346 1.00 93.56 91 ILE A C 1
ATOM 704 O O . ILE A 1 91 ? 6.538 -7.044 -14.378 1.00 93.56 91 ILE A O 1
ATOM 708 N N . ASP A 1 92 ? 5.583 -8.940 -15.134 1.00 94.00 92 ASP A N 1
ATOM 709 C CA . ASP A 1 92 ? 6.688 -9.334 -16.011 1.00 94.00 92 ASP A CA 1
ATOM 710 C C . ASP A 1 92 ? 6.831 -8.406 -17.229 1.00 94.00 92 ASP A C 1
ATOM 712 O O . ASP A 1 92 ? 7.898 -8.331 -17.836 1.00 94.00 92 ASP A O 1
ATOM 716 N N . GLN A 1 93 ? 5.784 -7.639 -17.551 1.00 94.75 93 GLN A N 1
ATOM 717 C CA . GLN A 1 93 ? 5.787 -6.637 -18.626 1.00 94.75 93 GLN A CA 1
ATOM 718 C C . GLN A 1 93 ? 6.153 -5.225 -18.141 1.00 94.75 93 GLN A C 1
ATOM 720 O O . GLN A 1 93 ? 6.219 -4.284 -18.935 1.00 94.75 93 GLN A O 1
ATOM 725 N N . MET A 1 94 ? 6.380 -5.036 -16.838 1.00 93.31 94 MET A N 1
ATOM 726 C CA . MET A 1 94 ? 6.740 -3.732 -16.283 1.00 93.31 94 MET A CA 1
ATOM 727 C C . MET A 1 94 ? 8.231 -3.420 -16.488 1.00 93.31 94 MET A C 1
ATOM 729 O O . MET A 1 94 ? 9.065 -4.324 -16.569 1.00 93.31 94 MET A O 1
ATOM 733 N N . PRO A 1 95 ? 8.628 -2.132 -16.463 1.00 94.62 95 PRO A N 1
ATOM 734 C CA . PRO A 1 95 ? 10.035 -1.768 -16.353 1.00 94.62 95 PRO A CA 1
ATOM 735 C C . PRO A 1 95 ? 10.688 -2.452 -15.146 1.00 94.62 95 PRO A C 1
ATOM 737 O O . PRO A 1 95 ? 10.131 -2.442 -14.045 1.00 94.62 95 PRO A O 1
ATOM 740 N N . ALA A 1 96 ? 11.895 -2.995 -15.329 1.00 94.44 96 ALA A N 1
ATOM 741 C CA . ALA A 1 96 ? 12.569 -3.816 -14.320 1.00 94.44 96 ALA A CA 1
ATOM 742 C C . ALA A 1 96 ? 12.693 -3.129 -12.946 1.00 94.44 96 ALA A C 1
ATOM 744 O O . ALA A 1 96 ? 12.573 -3.777 -11.907 1.00 94.44 96 ALA A O 1
ATOM 745 N N . SER A 1 97 ? 12.904 -1.809 -12.911 1.00 92.25 97 SER A N 1
ATOM 746 C CA . SER A 1 97 ? 12.946 -1.038 -11.662 1.00 92.25 97 SER A CA 1
ATOM 747 C C . SER A 1 97 ? 11.623 -1.109 -10.893 1.00 92.25 97 SER A C 1
ATOM 749 O O . SER A 1 97 ? 11.627 -1.376 -9.691 1.00 92.25 97 SER A O 1
ATOM 751 N N . SER A 1 98 ? 10.500 -0.927 -11.583 1.00 93.38 98 SER A N 1
ATOM 752 C CA . SER A 1 98 ? 9.156 -0.978 -11.011 1.00 93.38 98 SER A CA 1
ATOM 753 C C . SER A 1 98 ? 8.725 -2.389 -10.636 1.00 93.38 98 SER A C 1
ATOM 755 O O . SER A 1 98 ? 8.229 -2.595 -9.525 1.00 93.38 98 SER A O 1
ATOM 757 N N . ALA A 1 99 ? 8.990 -3.367 -11.508 1.00 95.25 99 ALA A N 1
ATOM 758 C CA . ALA A 1 99 ? 8.732 -4.779 -11.239 1.00 95.25 99 ALA A CA 1
ATOM 759 C C . ALA A 1 99 ? 9.438 -5.239 -9.953 1.00 95.25 99 ALA A C 1
ATOM 761 O O . ALA A 1 99 ? 8.833 -5.883 -9.095 1.00 95.25 99 ALA A O 1
ATOM 762 N N . ASN A 1 100 ? 10.700 -4.835 -9.764 1.00 95.44 100 ASN A N 1
ATOM 763 C CA . ASN A 1 100 ? 11.481 -5.161 -8.571 1.00 95.44 100 ASN A CA 1
ATOM 764 C C . ASN A 1 100 ? 10.895 -4.563 -7.283 1.00 95.44 100 ASN A C 1
ATOM 766 O O . ASN A 1 100 ? 10.877 -5.237 -6.250 1.00 95.44 100 ASN A O 1
ATOM 770 N N . VAL A 1 101 ? 10.421 -3.312 -7.318 1.00 94.81 101 VAL A N 1
ATOM 771 C CA . VAL A 1 101 ? 9.788 -2.665 -6.154 1.00 94.81 101 VAL A CA 1
ATOM 772 C C . VAL A 1 101 ? 8.500 -3.386 -5.783 1.00 94.81 101 VAL A C 1
ATOM 774 O O . VAL A 1 101 ? 8.325 -3.767 -4.627 1.00 94.81 101 VAL A O 1
ATOM 777 N N . LEU A 1 102 ? 7.630 -3.630 -6.762 1.00 95.62 102 LEU A N 1
ATOM 778 C CA . LEU A 1 102 ? 6.363 -4.306 -6.526 1.00 95.62 102 LEU A CA 1
ATOM 779 C C . LEU A 1 102 ? 6.573 -5.741 -6.030 1.00 95.62 102 LEU A C 1
ATOM 781 O O . LEU A 1 102 ? 5.981 -6.141 -5.033 1.00 95.62 102 LEU A O 1
ATOM 785 N N . THR A 1 103 ? 7.483 -6.490 -6.655 1.00 96.38 103 THR A N 1
ATOM 786 C CA . THR A 1 103 ? 7.843 -7.849 -6.223 1.00 96.38 103 THR A CA 1
ATOM 787 C C . THR A 1 103 ? 8.343 -7.861 -4.779 1.00 96.38 103 THR A C 1
ATOM 789 O O . THR A 1 103 ? 8.004 -8.754 -4.005 1.00 96.38 103 THR A O 1
ATOM 792 N N . ARG A 1 104 ? 9.137 -6.861 -4.377 1.00 96.62 104 ARG A N 1
ATOM 793 C CA . ARG A 1 104 ? 9.572 -6.712 -2.981 1.00 96.62 104 ARG A CA 1
ATOM 794 C C . ARG A 1 104 ? 8.408 -6.431 -2.041 1.00 96.62 104 ARG A C 1
ATOM 796 O O . ARG A 1 104 ? 8.374 -7.027 -0.971 1.00 96.62 104 ARG A O 1
ATOM 803 N N . VAL A 1 105 ? 7.475 -5.560 -2.421 1.00 96.81 105 VAL A N 1
ATOM 804 C CA . VAL A 1 105 ? 6.268 -5.295 -1.626 1.00 96.81 105 VAL A CA 1
ATOM 805 C C . VAL A 1 105 ? 5.454 -6.576 -1.439 1.00 96.81 105 VAL A C 1
ATOM 807 O O . VAL A 1 105 ? 5.146 -6.918 -0.303 1.00 96.81 105 VAL A O 1
ATOM 810 N N . LEU A 1 106 ? 5.201 -7.337 -2.508 1.00 96.88 106 LEU A N 1
ATOM 811 C CA . LEU A 1 106 ? 4.463 -8.604 -2.428 1.00 96.88 106 LEU A CA 1
ATOM 812 C C . LEU A 1 106 ? 5.160 -9.624 -1.516 1.00 96.88 106 LEU A C 1
ATOM 814 O O . LEU A 1 106 ? 4.513 -10.240 -0.677 1.00 96.88 106 LEU A O 1
ATOM 818 N N . LYS A 1 107 ? 6.491 -9.739 -1.602 1.00 98.19 107 LYS A N 1
ATOM 819 C CA . LYS A 1 107 ? 7.280 -10.584 -0.689 1.00 98.19 107 LYS A CA 1
ATOM 820 C C . LYS A 1 107 ? 7.196 -10.134 0.771 1.00 98.19 107 LYS A C 1
ATOM 822 O O . LYS A 1 107 ? 7.299 -10.967 1.661 1.00 98.19 107 LYS A O 1
ATOM 827 N N . LEU A 1 108 ? 7.066 -8.834 1.042 1.00 98.19 108 LEU A N 1
ATOM 828 C CA . LEU A 1 108 ? 6.900 -8.327 2.408 1.00 98.19 108 LEU A CA 1
ATOM 829 C C . LEU A 1 108 ? 5.490 -8.601 2.939 1.00 98.19 108 LEU A C 1
ATOM 831 O O . LEU A 1 108 ? 5.362 -8.962 4.104 1.00 98.19 108 LEU A O 1
ATOM 835 N N . ILE A 1 109 ? 4.464 -8.464 2.095 1.00 97.94 109 ILE A N 1
ATOM 836 C CA . ILE A 1 109 ? 3.079 -8.823 2.435 1.00 97.94 109 ILE A CA 1
ATOM 837 C C . ILE A 1 109 ? 3.003 -10.295 2.844 1.00 97.94 109 ILE A C 1
ATOM 839 O O . ILE A 1 109 ? 2.483 -10.589 3.916 1.00 97.94 109 ILE A O 1
ATOM 843 N N . ASP A 1 110 ? 3.598 -11.182 2.044 1.00 98.25 110 ASP A N 1
ATOM 844 C CA . ASP A 1 110 ? 3.716 -12.612 2.346 1.00 98.25 110 ASP A CA 1
ATOM 845 C C . ASP A 1 110 ? 4.503 -12.856 3.647 1.00 98.25 110 ASP A C 1
ATOM 847 O O . ASP A 1 110 ? 4.000 -13.462 4.590 1.00 98.25 110 ASP A O 1
ATOM 851 N N . LYS A 1 111 ? 5.708 -12.282 3.763 1.00 98.06 111 LYS A N 1
ATOM 852 C CA . LYS A 1 111 ? 6.586 -12.457 4.931 1.00 98.06 111 LYS A CA 1
ATOM 853 C C . LYS A 1 111 ? 5.931 -12.075 6.265 1.00 98.06 111 LYS A C 1
ATOM 855 O O . LYS A 1 111 ? 6.234 -12.700 7.280 1.00 98.06 111 LYS A O 1
ATOM 860 N N . TYR A 1 112 ? 5.143 -11.001 6.295 1.00 97.75 112 TYR A N 1
ATOM 861 C CA . TYR A 1 112 ? 4.526 -10.484 7.523 1.00 97.75 112 TYR A CA 1
ATOM 862 C C . TYR A 1 112 ? 3.067 -10.929 7.712 1.00 97.75 112 TYR A C 1
ATOM 864 O O . TYR A 1 112 ? 2.439 -10.463 8.669 1.00 97.75 112 TYR A O 1
ATOM 872 N N . ASP A 1 113 ? 2.569 -11.813 6.838 1.00 97.06 113 ASP A N 1
ATOM 873 C CA . ASP A 1 113 ? 1.194 -12.326 6.812 1.00 97.06 113 ASP A CA 1
ATOM 874 C C . ASP A 1 113 ? 0.151 -11.197 6.841 1.00 97.06 113 ASP A C 1
ATOM 876 O O . ASP A 1 113 ? -0.678 -11.096 7.741 1.00 97.06 113 ASP A O 1
ATOM 880 N N . LEU A 1 114 ? 0.259 -10.267 5.885 1.00 97.19 114 LEU A N 1
ATOM 881 C CA . LEU A 1 114 ? -0.557 -9.042 5.847 1.00 97.19 114 LEU A CA 1
ATOM 882 C C . LEU A 1 114 ? -1.846 -9.179 5.019 1.00 97.19 114 LEU A C 1
ATOM 884 O O . LEU A 1 114 ? -2.469 -8.182 4.638 1.00 97.19 114 LEU A O 1
ATOM 888 N N . TYR A 1 115 ? -2.239 -10.409 4.698 1.00 96.69 115 TYR A N 1
ATOM 889 C CA . TYR A 1 115 ? -3.469 -10.690 3.965 1.00 96.69 115 TYR A CA 1
ATOM 890 C C . TYR A 1 115 ? -4.688 -10.303 4.807 1.00 96.69 115 TYR A C 1
ATOM 892 O O . TYR A 1 115 ? -4.768 -10.627 5.990 1.00 96.69 115 TYR A O 1
ATOM 900 N N . GLY A 1 116 ? -5.646 -9.589 4.214 1.00 95.75 116 GLY A N 1
ATOM 901 C CA . GLY A 1 116 ? -6.782 -9.051 4.965 1.00 95.75 116 GLY A CA 1
ATOM 902 C C . GLY A 1 116 ? -6.520 -7.700 5.640 1.00 95.75 116 GLY A C 1
ATOM 903 O O . GLY A 1 116 ? -7.457 -7.124 6.192 1.00 95.75 116 GLY A O 1
ATOM 904 N N . GLU A 1 117 ? -5.282 -7.194 5.616 1.00 96.44 117 GLU A N 1
ATOM 905 C CA . GLU A 1 117 ? -4.884 -5.927 6.255 1.00 96.44 117 GLU A CA 1
ATOM 906 C C . GLU A 1 117 ? -4.297 -4.915 5.258 1.00 96.44 117 GLU A C 1
ATOM 908 O O . GLU A 1 117 ? -4.303 -3.711 5.521 1.00 96.44 117 GLU A O 1
ATOM 913 N N . VAL A 1 118 ? -3.790 -5.386 4.111 1.00 97.12 118 VAL A N 1
ATOM 914 C CA . VAL A 1 118 ? -3.175 -4.543 3.077 1.00 97.12 118 VAL A CA 1
AT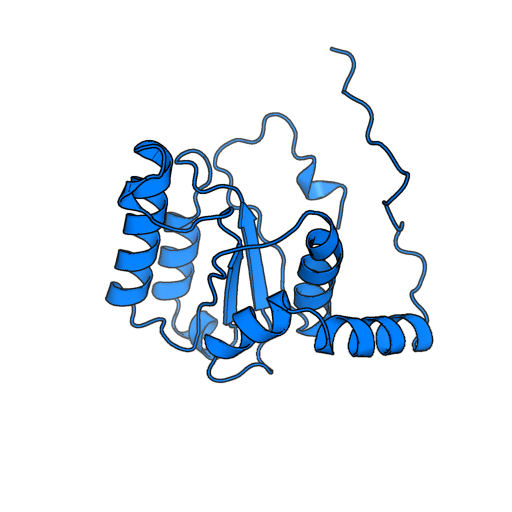OM 915 C C . VAL A 1 118 ? -3.934 -4.660 1.759 1.00 97.12 118 VAL A C 1
ATOM 917 O O . VAL A 1 118 ? -4.010 -5.740 1.175 1.00 97.12 118 VAL A O 1
ATOM 920 N N . ALA A 1 119 ? -4.414 -3.529 1.245 1.00 96.25 119 ALA A N 1
ATOM 921 C CA . ALA A 1 119 ? -5.004 -3.403 -0.082 1.00 96.25 119 ALA A CA 1
ATOM 922 C C . ALA A 1 119 ? -3.993 -2.822 -1.077 1.00 96.25 119 ALA A C 1
ATOM 924 O O . ALA A 1 119 ? -3.280 -1.867 -0.775 1.00 96.25 119 ALA A O 1
ATOM 925 N N . TYR A 1 120 ? -3.929 -3.387 -2.281 1.00 95.44 120 TYR A N 1
ATOM 926 C CA . TYR A 1 120 ? -3.029 -2.926 -3.344 1.00 95.44 120 TYR A CA 1
ATOM 927 C C . TYR A 1 120 ? -3.683 -3.088 -4.728 1.00 95.44 120 TYR A C 1
ATOM 929 O O . TYR A 1 120 ? -3.227 -3.917 -5.531 1.00 95.44 120 TYR A O 1
ATOM 937 N N . PRO A 1 121 ? -4.750 -2.310 -5.019 1.00 94.12 121 PRO A N 1
ATOM 938 C CA . PRO A 1 121 ? -5.478 -2.362 -6.287 1.00 94.12 121 PRO A CA 1
ATOM 939 C C . PRO A 1 121 ? -4.553 -2.324 -7.507 1.00 94.12 121 PRO A C 1
ATOM 941 O O . PRO A 1 121 ? -3.437 -1.787 -7.465 1.00 94.12 121 PRO A O 1
ATOM 944 N N . LYS A 1 122 ? -4.982 -2.961 -8.599 1.00 93.81 122 LYS A N 1
ATOM 945 C CA . LYS A 1 122 ? -4.172 -3.038 -9.824 1.00 93.81 122 LYS A CA 1
ATOM 946 C C . LYS A 1 122 ? -4.262 -1.776 -10.664 1.00 93.81 122 LYS A C 1
ATOM 948 O O . LYS A 1 122 ? -3.279 -1.437 -11.323 1.00 93.81 122 LYS A O 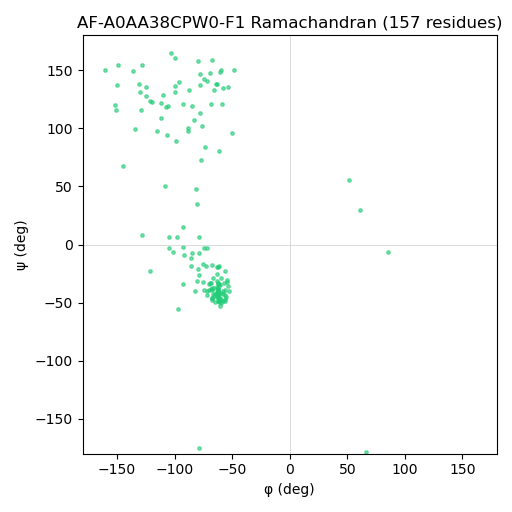1
ATOM 953 N N . HIS A 1 123 ? -5.410 -1.107 -10.630 1.00 92.06 123 HIS A N 1
ATOM 954 C CA . HIS A 1 123 ? -5.695 0.035 -11.481 1.00 92.06 123 HIS A CA 1
ATOM 955 C C . HIS A 1 123 ? -6.359 1.162 -10.697 1.00 92.06 123 HIS A C 1
ATOM 957 O O . HIS A 1 123 ? -7.088 0.932 -9.742 1.00 92.06 123 HIS A O 1
ATOM 963 N N . HIS A 1 124 ? -6.101 2.385 -11.139 1.00 90.62 124 HIS A N 1
ATOM 964 C CA . HIS A 1 124 ? -6.841 3.588 -10.784 1.00 90.62 124 HIS A CA 1
ATOM 965 C C . HIS A 1 124 ? -6.797 4.553 -11.975 1.00 90.62 124 HIS A C 1
ATOM 967 O O . HIS A 1 124 ? -5.878 4.511 -12.807 1.00 90.62 124 HIS A O 1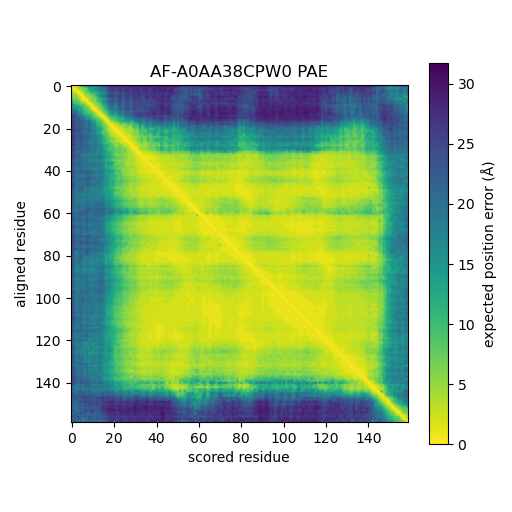
ATOM 973 N N . LYS A 1 125 ? -7.794 5.426 -12.067 1.00 88.25 125 LYS A N 1
ATOM 974 C CA . LYS A 1 125 ? -7.861 6.539 -13.016 1.00 88.25 125 LYS A CA 1
ATOM 975 C C . LYS A 1 125 ? -7.538 7.847 -12.303 1.00 88.25 125 LYS A C 1
ATOM 977 O O . LYS A 1 125 ? -7.600 7.945 -11.083 1.00 88.25 125 LYS A O 1
ATOM 982 N N . GLN A 1 126 ? -7.248 8.886 -13.085 1.00 81.25 126 GLN A N 1
ATOM 983 C CA . GLN A 1 126 ? -7.035 10.229 -12.541 1.00 81.25 126 GLN A CA 1
ATOM 984 C C . GLN A 1 126 ? -8.290 10.773 -11.838 1.00 81.25 126 GLN A C 1
ATOM 986 O O . GLN A 1 126 ? -8.165 11.473 -10.840 1.00 81.25 126 GLN A O 1
ATOM 991 N N . SER A 1 127 ? -9.482 10.421 -12.334 1.00 82.31 127 SER A N 1
ATOM 992 C CA . SER A 1 127 ? -10.765 10.742 -11.695 1.00 82.31 127 SER A CA 1
ATOM 993 C C . SER A 1 127 ? -10.890 10.162 -10.289 1.00 82.31 127 SER A C 1
ATOM 995 O O . SER A 1 127 ? -11.550 10.753 -9.448 1.00 82.31 127 SER A O 1
ATOM 997 N N . ASP A 1 128 ? -10.224 9.037 -10.027 1.00 83.56 128 ASP A N 1
ATOM 998 C CA . ASP A 1 128 ? -10.356 8.298 -8.772 1.00 83.56 128 ASP A CA 1
ATOM 999 C C . ASP A 1 128 ? -9.428 8.873 -7.688 1.00 83.56 128 ASP A C 1
ATOM 1001 O O . ASP A 1 128 ? -9.480 8.456 -6.537 1.00 83.56 128 ASP A O 1
ATOM 1005 N N . VAL A 1 129 ? -8.549 9.824 -8.031 1.00 82.88 129 VAL A N 1
ATOM 1006 C CA . VAL A 1 129 ? -7.590 10.406 -7.080 1.00 82.88 129 VAL A CA 1
ATOM 1007 C C . VAL A 1 129 ? -8.313 11.143 -5.956 1.00 82.88 129 VAL A C 1
ATOM 1009 O O . VAL A 1 129 ? -7.964 10.951 -4.794 1.00 82.88 129 VAL A O 1
ATOM 1012 N N . SER A 1 130 ? -9.350 11.922 -6.268 1.00 81.50 130 SER A N 1
ATOM 1013 C CA . SER A 1 130 ? -10.171 12.582 -5.247 1.00 81.50 130 SER A CA 1
ATOM 1014 C C . SER A 1 130 ? -10.844 11.558 -4.330 1.00 81.50 130 SER A C 1
ATOM 1016 O O . SER A 1 130 ? -10.740 11.668 -3.109 1.00 81.50 130 SER A O 1
ATOM 1018 N N . ASP A 1 131 ? -11.435 10.506 -4.902 1.00 82.44 131 ASP A N 1
ATOM 1019 C CA . ASP A 1 131 ? -12.054 9.408 -4.151 1.00 82.44 131 ASP A CA 1
ATOM 1020 C C . ASP A 1 131 ? -11.058 8.725 -3.206 1.00 82.44 131 ASP A C 1
ATOM 1022 O O . ASP A 1 131 ? -11.376 8.465 -2.046 1.00 82.44 131 ASP A O 1
ATOM 1026 N N . ILE A 1 132 ? -9.826 8.484 -3.667 1.00 84.38 132 ILE A N 1
ATOM 1027 C CA . ILE A 1 132 ? -8.740 7.901 -2.867 1.00 84.38 132 ILE A CA 1
ATOM 1028 C C . ILE A 1 132 ? -8.482 8.726 -1.598 1.00 84.38 132 ILE A C 1
ATOM 1030 O O . ILE A 1 132 ? -8.387 8.160 -0.505 1.00 84.38 132 ILE A O 1
ATOM 1034 N N . TYR A 1 133 ? -8.397 10.053 -1.712 1.00 81.62 133 TYR A N 1
ATOM 1035 C CA . TYR A 1 133 ? -8.200 10.918 -0.545 1.00 81.62 133 TYR A CA 1
ATOM 1036 C C . TYR A 1 133 ? -9.423 10.927 0.381 1.00 81.62 133 TYR A C 1
ATOM 1038 O O . TYR A 1 133 ? -9.268 10.861 1.604 1.00 81.62 133 TYR A O 1
ATOM 1046 N N . ILE A 1 134 ? -10.641 10.920 -0.173 1.00 81.12 134 ILE A N 1
ATOM 1047 C CA . ILE A 1 134 ? -11.874 10.878 0.627 1.00 81.12 134 ILE A CA 1
ATOM 1048 C C . ILE A 1 134 ? -11.991 9.542 1.383 1.00 81.12 134 ILE A C 1
ATOM 1050 O O . ILE A 1 134 ? -12.404 9.536 2.544 1.00 81.12 134 ILE A O 1
ATOM 1054 N N . ILE A 1 135 ? -11.583 8.415 0.789 1.00 79.62 135 ILE A N 1
ATOM 1055 C CA . ILE A 1 135 ? -11.521 7.101 1.456 1.00 79.62 135 ILE A CA 1
ATOM 1056 C C . ILE A 1 135 ? -10.654 7.169 2.718 1.00 79.62 135 ILE A C 1
ATOM 1058 O O . ILE A 1 135 ? -11.069 6.722 3.795 1.00 79.62 135 ILE A O 1
ATOM 1062 N N . ALA A 1 136 ? -9.460 7.754 2.607 1.00 79.38 136 ALA A N 1
ATOM 1063 C CA . ALA A 1 136 ? -8.567 7.915 3.748 1.00 79.38 136 ALA A CA 1
ATOM 1064 C C . ALA A 1 136 ? -9.209 8.802 4.829 1.00 79.38 136 ALA A C 1
ATOM 1066 O O . ALA A 1 136 ? -9.248 8.412 5.994 1.00 79.38 136 ALA A O 1
ATOM 1067 N N . ALA A 1 137 ? -9.803 9.937 4.448 1.00 75.69 137 ALA A N 1
ATOM 1068 C CA . ALA A 1 137 ? -10.462 10.843 5.389 1.00 75.69 137 ALA A CA 1
ATOM 1069 C C . ALA A 1 137 ? -11.655 10.190 6.115 1.00 75.69 137 ALA A C 1
ATOM 1071 O O . ALA A 1 137 ? -11.787 10.305 7.335 1.00 75.69 137 ALA A O 1
ATOM 1072 N N . LYS A 1 138 ? -12.505 9.444 5.398 1.00 77.62 138 LYS A N 1
ATOM 1073 C CA . LYS A 1 138 ? -13.721 8.823 5.956 1.00 77.62 138 LYS A CA 1
ATOM 1074 C C . LYS A 1 138 ? -13.446 7.724 6.950 1.00 77.62 138 LYS A C 1
ATOM 1076 O O . LYS A 1 138 ? -14.146 7.599 7.953 1.00 77.62 138 LYS A O 1
ATOM 1081 N N . THR A 1 139 ? -12.408 6.946 6.690 1.00 77.38 139 THR A N 1
ATOM 1082 C CA . THR A 1 139 ? -11.983 5.917 7.632 1.00 77.38 139 THR A CA 1
ATOM 1083 C C . THR A 1 139 ? -11.276 6.520 8.852 1.00 77.38 139 THR A C 1
ATOM 1085 O O . THR A 1 139 ? -10.991 5.787 9.789 1.00 77.38 139 THR A O 1
ATOM 1088 N N . LYS A 1 140 ? -11.077 7.854 8.901 1.00 79.06 140 LYS A N 1
ATOM 1089 C CA . LYS A 1 140 ? -10.227 8.583 9.866 1.00 79.06 140 LYS A CA 1
ATOM 1090 C C . LYS A 1 140 ? -8.758 8.168 9.777 1.00 79.06 140 LYS A C 1
ATOM 1092 O O . LYS A 1 140 ? -8.037 8.159 10.772 1.00 79.06 140 LYS A O 1
ATOM 1097 N N . GLY A 1 141 ? -8.359 7.764 8.579 1.00 74.00 141 GLY A N 1
ATOM 1098 C CA . GLY A 1 141 ? -7.025 7.328 8.233 1.00 74.00 141 GLY A CA 1
ATOM 1099 C C . GLY A 1 141 ? -6.052 8.484 8.021 1.00 74.00 141 GLY A C 1
ATOM 1100 O O . GLY A 1 141 ? -6.370 9.653 8.235 1.00 74.00 141 GLY A O 1
ATOM 1101 N N . VAL A 1 142 ? -4.837 8.145 7.595 1.00 77.69 142 VAL A N 1
ATOM 1102 C CA . VAL A 1 142 ? -3.743 9.105 7.392 1.00 77.69 142 VAL A CA 1
ATOM 1103 C C . VAL A 1 142 ? -3.111 8.880 6.027 1.00 77.69 142 VAL A C 1
ATOM 1105 O O . VAL A 1 142 ? -2.865 7.741 5.630 1.00 77.69 142 VAL A O 1
ATOM 1108 N N . PHE A 1 143 ? -2.798 9.967 5.323 1.00 80.38 143 PHE A N 1
ATOM 1109 C CA . PHE A 1 143 ? -2.018 9.921 4.093 1.00 80.38 143 PHE A CA 1
ATOM 1110 C C . PHE A 1 143 ? -0.511 9.977 4.384 1.00 80.38 143 PHE A C 1
ATOM 1112 O O . PHE A 1 143 ? -0.043 10.822 5.145 1.00 80.38 143 PHE A O 1
ATOM 1119 N N . ILE A 1 144 ? 0.262 9.089 3.755 1.00 74.00 144 ILE A N 1
ATOM 1120 C CA . ILE A 1 144 ? 1.720 9.030 3.871 1.00 74.00 144 ILE A CA 1
ATOM 1121 C C . ILE A 1 144 ? 2.348 9.097 2.479 1.00 74.00 144 ILE A C 1
ATOM 1123 O O . ILE A 1 144 ? 2.080 8.265 1.612 1.00 74.00 144 ILE A O 1
ATOM 1127 N N . ASN A 1 145 ? 3.289 10.023 2.298 1.00 68.75 145 ASN A N 1
ATOM 1128 C CA . ASN A 1 145 ? 4.189 10.060 1.147 1.00 68.75 145 ASN A CA 1
ATOM 1129 C C . ASN A 1 145 ? 5.606 9.619 1.566 1.00 68.75 145 ASN A C 1
ATOM 1131 O O . ASN A 1 145 ? 6.397 10.436 2.035 1.00 68.75 145 ASN A O 1
ATOM 1135 N N . PRO A 1 146 ? 5.970 8.332 1.424 1.00 55.69 146 PRO A N 1
ATOM 1136 C CA . PRO A 1 146 ? 7.204 7.783 1.993 1.00 55.69 146 PRO A CA 1
ATOM 1137 C C . PRO A 1 146 ? 8.479 8.081 1.163 1.00 55.69 146 PRO A C 1
ATOM 1139 O O . PRO A 1 146 ? 9.368 7.237 1.067 1.00 55.69 146 PRO A O 1
ATOM 1142 N N . ALA A 1 147 ? 8.608 9.233 0.500 1.00 50.88 147 ALA A N 1
ATOM 1143 C CA . ALA A 1 147 ? 9.763 9.532 -0.366 1.00 50.88 147 ALA A CA 1
ATOM 1144 C C . ALA A 1 147 ? 11.069 9.804 0.426 1.00 50.88 147 ALA A C 1
ATOM 1146 O O . ALA A 1 147 ? 11.035 10.445 1.469 1.00 50.88 147 ALA A O 1
ATOM 1147 N N . LEU A 1 148 ? 12.231 9.326 -0.066 1.00 43.34 148 LEU A N 1
ATOM 1148 C CA . LEU A 1 148 ? 13.541 9.500 0.607 1.00 43.34 148 LEU A CA 1
ATOM 1149 C C . LEU A 1 148 ? 14.146 10.903 0.401 1.00 43.34 148 LEU A C 1
ATOM 1151 O O . LEU A 1 148 ? 14.947 11.343 1.217 1.00 43.34 148 LEU A O 1
ATOM 1155 N N . VAL A 1 149 ? 13.790 11.588 -0.691 1.00 38.28 149 VAL A N 1
ATOM 1156 C CA . VAL A 1 149 ? 14.206 12.963 -1.014 1.00 38.28 149 VAL A CA 1
ATOM 1157 C C . VAL A 1 149 ? 13.113 13.610 -1.873 1.00 38.28 149 VAL A C 1
ATOM 1159 O O . VAL A 1 149 ? 12.830 13.127 -2.971 1.00 38.28 149 VAL A O 1
ATOM 1162 N N . GLU A 1 150 ? 12.521 14.707 -1.401 1.00 42.06 150 GLU A N 1
ATOM 1163 C CA . GLU A 1 150 ? 11.689 15.611 -2.206 1.00 42.06 150 GLU A CA 1
ATOM 1164 C C . GLU A 1 150 ? 12.463 16.913 -2.453 1.00 42.06 150 GLU A C 1
ATOM 1166 O O . GLU A 1 150 ? 12.784 17.604 -1.490 1.00 42.06 150 GLU A O 1
ATOM 1171 N N . PRO A 1 151 ? 12.772 17.298 -3.708 1.00 47.75 151 PRO A N 1
ATOM 1172 C CA . PRO A 1 151 ? 13.300 18.634 -3.978 1.00 47.75 151 PRO A CA 1
ATOM 1173 C C . PRO A 1 151 ? 12.264 19.725 -3.688 1.00 47.75 151 PRO A C 1
ATOM 1175 O O . PRO A 1 151 ? 12.640 20.830 -3.327 1.00 47.75 151 PRO A O 1
ATOM 1178 N N . PHE A 1 152 ? 10.972 19.411 -3.814 1.00 48.59 152 PHE A N 1
ATOM 1179 C CA . PHE A 1 152 ? 9.857 20.268 -3.424 1.00 48.59 152 PHE A CA 1
ATOM 1180 C C . PHE A 1 152 ? 8.678 19.376 -3.032 1.00 48.59 152 PHE A C 1
ATOM 1182 O O . PHE A 1 152 ? 8.168 18.621 -3.861 1.00 48.59 152 PHE A O 1
ATOM 1189 N N . GLY A 1 153 ? 8.284 19.438 -1.760 1.00 43.28 153 GLY A N 1
ATOM 1190 C CA . GLY A 1 153 ? 7.143 18.712 -1.211 1.00 43.28 153 GLY A CA 1
ATOM 1191 C C . GLY A 1 153 ? 5.819 19.354 -1.591 1.00 43.28 153 GLY A C 1
ATOM 1192 O O . GLY A 1 153 ? 5.153 19.954 -0.755 1.00 43.28 153 GLY A O 1
ATOM 1193 N N . LEU A 1 154 ? 5.425 19.211 -2.858 1.00 50.59 154 LEU A N 1
ATOM 1194 C CA . LEU A 1 154 ? 4.065 19.555 -3.300 1.00 50.59 154 LEU A CA 1
ATOM 1195 C C . LEU A 1 154 ? 3.007 18.690 -2.599 1.00 50.59 154 LEU A C 1
ATOM 1197 O O . LEU A 1 154 ? 1.868 19.107 -2.457 1.00 50.59 154 LEU A O 1
ATOM 1201 N N . THR A 1 155 ? 3.414 17.547 -2.049 1.00 50.31 155 THR A N 1
ATOM 1202 C CA . THR A 1 155 ? 2.563 16.649 -1.268 1.00 50.31 155 THR A CA 1
ATOM 1203 C C . THR A 1 155 ? 2.182 17.186 0.123 1.00 50.31 155 THR A C 1
ATOM 1205 O O . THR A 1 155 ? 1.438 16.529 0.841 1.00 50.31 155 THR A O 1
ATOM 1208 N N . LEU A 1 156 ? 2.698 18.358 0.522 1.00 46.28 156 LEU A N 1
ATOM 1209 C CA . LEU A 1 156 ? 2.400 19.027 1.799 1.00 46.28 156 LEU A CA 1
ATOM 1210 C C . LEU A 1 156 ? 1.461 20.239 1.649 1.00 46.28 156 LEU A C 1
ATOM 1212 O O . LEU A 1 156 ? 1.110 20.844 2.654 1.00 46.28 156 LEU A O 1
ATOM 1216 N N . ILE A 1 157 ? 1.070 20.602 0.420 1.00 46.78 157 ILE A N 1
ATOM 1217 C CA . ILE A 1 157 ? 0.172 21.742 0.136 1.00 46.78 157 ILE A CA 1
ATOM 1218 C C . ILE A 1 157 ? -1.271 21.268 -0.150 1.00 46.78 157 ILE A C 1
ATOM 1220 O O . ILE A 1 157 ? -2.180 22.082 -0.253 1.00 46.78 157 ILE A O 1
ATOM 1224 N N . GLU A 1 158 ? -1.497 19.956 -0.241 1.00 44.19 158 GLU A N 1
ATOM 1225 C CA . GLU A 1 158 ? -2.791 19.351 -0.604 1.00 44.19 158 GLU A CA 1
ATOM 1226 C C . GLU A 1 158 ? -3.552 18.722 0.582 1.00 44.19 158 GLU A C 1
ATOM 1228 O O . GLU A 1 158 ? -4.564 18.063 0.352 1.00 44.19 158 GLU A O 1
ATOM 1233 N N . VAL A 1 159 ? -3.072 18.879 1.827 1.00 43.81 159 VAL A N 1
ATOM 1234 C CA . VAL A 1 159 ? -3.772 18.377 3.032 1.00 43.81 159 VAL A CA 1
ATOM 1235 C C . VAL A 1 159 ? -4.642 19.462 3.642 1.00 43.81 159 VAL A C 1
ATOM 1237 O O . VAL A 1 159 ? -4.109 20.580 3.823 1.00 43.81 159 VAL A O 1
#

Nearest PDB structures (foldseek):
  2r68-assembly1_A  TM=8.414E-01  e=1.810E-07  Halothermothrix orenii H 168
  3s27-assembly1_D  TM=7.677E-01  e=3.531E-08  Arabidopsis thaliana
  4rbn-assembly1_B  TM=8.621E-01  e=1.192E-06  Nitrosomonas europaea
  4f97-assembly1_B  TM=7.394E-01  e=4.211E-03  Streptomyces hygroscopicus subsp. limoneus
  8iyf-assembly1_B  TM=6.336E-01  e=1.305E-02  Streptomyces hygroscopicus subsp. limoneus

Foldseek 3Di:
DPDDDDDCPPQDDDDPQDPVNLVVLVVVLVVDVVNVQQQVQAPDLLAAEAEEADAQAPQFVVLVVLQVCLVDPVNLVRYAYEYAHEADDDLVPDDPRSSVSVVSSVVSCVVSVCGNRYGYDRDDDPVCVVVSVSSNVVSVHHYDRRGPDDPDPPVVVRD

pLDDT: mean 78.45, std 20.34, range [31.88, 98.25]

Solvent-accessible surface area (backbone atoms only — not comparable to full-atom values): 9343 Å² total; per-residue (Å²): 135,82,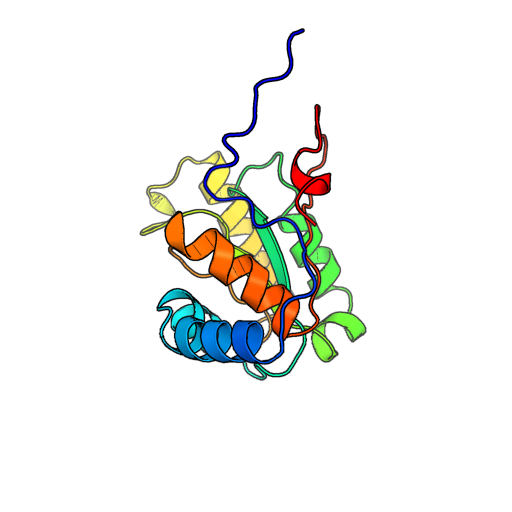79,84,81,82,80,66,90,79,64,78,74,90,61,90,75,49,74,67,57,57,50,53,55,47,57,53,46,74,68,33,68,60,48,58,53,36,51,76,30,39,74,61,82,81,36,23,26,38,32,34,74,47,62,43,38,82,69,39,36,57,58,57,51,54,48,56,48,54,70,31,67,70,52,55,73,58,34,30,38,37,40,44,50,48,73,59,94,54,63,89,79,41,60,68,62,31,31,52,41,49,53,49,40,54,51,48,38,60,75,50,66,34,77,38,37,45,26,64,50,46,61,80,55,82,82,46,53,63,54,54,54,49,53,22,55,74,39,68,30,45,83,47,79,58,56,79,75,70,98,68,67,68,84,69,75,78,119

Mean predicted aligned error: 10.49 Å

InterPro domains:
  IPR001296 Glycosyl transferase, family 1 [PF00534] (44-158)
  IPR044161 Sucrose-phosphate synthase [PTHR46039] (2-158)

Secondary structure (DSSP, 8-state):
-PPPPP-GGG--------HHHHHHHHHHHHH-HHHHHHHTTBS-TTS-EEEEE--S-TTB-HHHHHHHHHH-HHHHHH-EEEEE----S-GGGS-HHHHHHHHHHHHHHHHTT-TBTEE--S---TTHHHHHHHHHHHTT-EE---BS--SS-GGGS--

Organism: Taxus chinensis (NCBI:txid29808)

Radius of gyration: 16.29 Å; Cα contacts (8 Å, |Δi|>4): 200; chains: 1; bounding box: 39×43×36 Å

Sequence (159 aa):
FIPPGMDFSNVIVQEESTNDDLENASAQLSESPLWGETLCFLNNTSKPIILALARPDPKKNMTTLVKAFGECNKLKKLENLMLIMGNRDDIDQMPASSANVLTRVLKLIDKYDLYGEVAYPKHHKQSDVSDIYIIAAKTKGVFINPALVEPFGLTLIEV